Protein AF-A0A382I731-F1 (afdb_monomer)

pLDDT: mean 86.13, std 11.99, range [49.03, 97.5]

Radius of gyration: 15.06 Å; Cα contacts (8 Å, |Δi|>4): 35; chains: 1; bounding box: 36×17×44 Å

Organism: NCBI:txid408172

Mean predicted aligned error: 5.4 Å

Solvent-accessible surface area (backbone atoms only — not comparable to full-atom values): 3429 Å² total; per-residue (Å²): 112,68,68,60,50,53,55,52,51,49,52,66,55,50,52,57,53,54,29,52,52,28,36,51,50,62,72,76,44,83,82,64,86,58,94,48,73,65,34,59,51,45,56,54,37,29,52,52,35,71,43,70,88,48,83,68,87,110

Foldseek 3Di:
DVVVVVVVVVCVVVLVVQLVVLLVCPVVDQQDPDPDPSNVVNCVSCVSVVVHPVNPPD

Secondary structure (DSSP, 8-state):
-HHHHHHHHHHHHHHHHHHHHHHHHHHHSPPP-S-SHHHHHHHHHHHHTT-TT-TT--

Structure (mmCIF, N/CA/C/O backbone):
data_AF-A0A382I731-F1
#
_entry.id   AF-A0A382I731-F1
#
loop_
_atom_site.group_PDB
_atom_site.id
_atom_site.type_symbol
_atom_site.label_atom_id
_atom_site.label_alt_id
_atom_site.label_comp_id
_atom_site.label_asym_id
_atom_site.label_entity_id
_atom_site.label_seq_id
_atom_site.pdbx_PDB_ins_code
_atom_site.Cartn_x
_atom_site.Cartn_y
_atom_site.Cartn_z
_atom_site.occupancy
_atom_site.B_iso_or_equiv
_atom_site.auth_seq_id
_atom_site.auth_comp_id
_atom_site.auth_asym_id
_atom_site.auth_atom_id
_atom_site.pdbx_PDB_model_num
ATOM 1 N N . MET A 1 1 ? 16.317 -2.865 -24.770 1.00 81.38 1 MET A N 1
ATOM 2 C CA . MET A 1 1 ? 17.000 -3.153 -23.485 1.00 81.38 1 MET A CA 1
ATOM 3 C C . MET A 1 1 ? 16.825 -2.017 -22.487 1.00 81.38 1 MET A C 1
ATOM 5 O O . MET A 1 1 ? 16.341 -2.287 -21.401 1.00 81.38 1 MET A O 1
ATOM 9 N N . LEU A 1 2 ? 17.139 -0.766 -22.846 1.00 93.75 2 LEU A N 1
ATOM 10 C CA . LEU A 1 2 ? 17.011 0.371 -21.923 1.00 93.75 2 LEU A CA 1
ATOM 11 C C . LEU A 1 2 ? 15.560 0.632 -21.468 1.00 93.75 2 LEU A C 1
ATOM 13 O O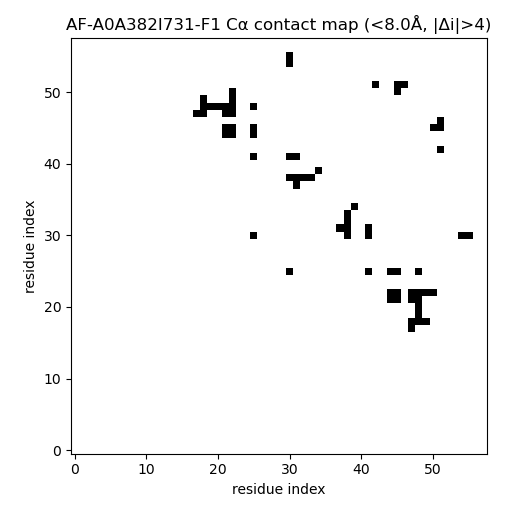 . LEU A 1 2 ? 15.319 0.752 -20.277 1.00 93.75 2 LEU A O 1
ATOM 17 N N . GLU A 1 3 ? 14.591 0.586 -22.389 1.00 95.75 3 GLU A N 1
ATOM 18 C CA . GLU A 1 3 ? 13.153 0.729 -22.075 1.00 95.75 3 GLU A CA 1
ATOM 19 C C . GLU A 1 3 ? 12.648 -0.276 -21.030 1.00 95.75 3 GLU A C 1
ATOM 21 O O . GLU A 1 3 ? 11.904 0.069 -20.116 1.00 95.75 3 GLU A O 1
ATOM 26 N N . PHE A 1 4 ? 13.100 -1.529 -21.133 1.00 95.88 4 PHE A N 1
ATOM 27 C CA . PHE A 1 4 ? 12.744 -2.573 -20.175 1.00 95.88 4 PHE A CA 1
ATOM 28 C C . PHE A 1 4 ? 13.293 -2.266 -18.775 1.00 95.88 4 PHE A C 1
ATOM 30 O O . PHE A 1 4 ? 12.587 -2.444 -17.783 1.00 95.88 4 PHE A O 1
ATOM 37 N N . LEU A 1 5 ? 14.530 -1.766 -18.693 1.00 96.69 5 LEU A N 1
ATOM 38 C CA . LEU A 1 5 ? 15.137 -1.371 -17.423 1.00 96.69 5 LEU A CA 1
ATOM 39 C C . LEU A 1 5 ? 14.416 -0.170 -16.808 1.00 96.69 5 LEU A C 1
ATOM 41 O O . LEU A 1 5 ? 14.132 -0.195 -15.616 1.00 96.69 5 LEU A O 1
ATOM 45 N N . THR A 1 6 ? 14.059 0.840 -17.604 1.00 96.50 6 THR A N 1
ATOM 46 C CA . THR A 1 6 ? 13.293 2.001 -17.126 1.00 96.50 6 THR A CA 1
ATOM 47 C C . THR A 1 6 ? 11.932 1.582 -16.579 1.00 96.50 6 THR A C 1
ATOM 49 O O . THR A 1 6 ? 11.548 2.005 -15.489 1.00 96.50 6 THR A O 1
ATOM 52 N N . TRP A 1 7 ? 11.222 0.702 -17.290 1.00 95.94 7 TRP A N 1
ATOM 53 C CA . TRP A 1 7 ? 9.944 0.157 -16.836 1.00 95.94 7 TRP A CA 1
ATOM 54 C C . TRP A 1 7 ? 10.083 -0.597 -15.505 1.00 95.94 7 TRP A C 1
ATOM 56 O O . TRP A 1 7 ? 9.321 -0.348 -14.571 1.00 95.94 7 TRP A O 1
ATOM 66 N N . LEU A 1 8 ? 11.092 -1.464 -15.381 1.00 97.50 8 LEU A N 1
ATOM 67 C CA . LEU A 1 8 ? 11.351 -2.237 -14.163 1.00 97.50 8 LEU A CA 1
ATOM 68 C C . LEU A 1 8 ? 11.735 -1.341 -12.975 1.00 97.50 8 LEU A C 1
ATOM 70 O O . LEU A 1 8 ? 11.207 -1.507 -11.875 1.00 97.50 8 LEU A O 1
ATOM 74 N N . VAL A 1 9 ? 12.618 -0.365 -13.196 1.00 96.50 9 VAL A N 1
ATOM 75 C CA . VAL A 1 9 ? 13.024 0.605 -12.170 1.00 96.50 9 VAL A CA 1
ATOM 76 C C . VAL A 1 9 ? 11.838 1.465 -11.728 1.00 96.50 9 VAL A C 1
ATOM 78 O O . VAL A 1 9 ? 11.701 1.728 -10.535 1.00 96.50 9 VAL A O 1
ATOM 81 N N . GLY A 1 10 ? 10.943 1.843 -12.645 1.00 97.38 10 GLY A N 1
ATOM 82 C CA . GLY A 1 10 ? 9.722 2.580 -12.313 1.00 97.38 10 GLY A CA 1
ATOM 83 C C . GLY A 1 10 ? 8.843 1.833 -11.306 1.00 97.38 10 GLY A C 1
ATOM 84 O O . GLY A 1 10 ? 8.442 2.404 -10.291 1.00 97.38 10 GLY A O 1
ATOM 85 N N . TRP A 1 11 ? 8.610 0.536 -11.519 1.00 96.81 11 TRP A N 1
ATOM 86 C CA . TRP A 1 11 ? 7.855 -0.292 -10.570 1.00 96.81 11 TRP A CA 1
ATOM 87 C C . TRP A 1 11 ? 8.578 -0.487 -9.240 1.00 96.81 11 TRP A C 1
ATOM 89 O O . TRP A 1 11 ? 7.947 -0.394 -8.185 1.00 96.81 11 TRP A O 1
ATOM 99 N N . LEU A 1 12 ? 9.895 -0.706 -9.276 1.00 96.75 12 LEU A N 1
ATOM 100 C CA . LEU A 1 12 ? 10.717 -0.824 -8.069 1.00 96.75 12 LEU A CA 1
ATOM 101 C C . LEU A 1 12 ? 10.686 0.437 -7.203 1.00 96.75 12 LEU A C 1
ATOM 103 O O . LEU A 1 12 ? 10.817 0.326 -5.991 1.00 96.75 12 LEU A O 1
ATOM 107 N N . GLN A 1 13 ? 10.507 1.618 -7.794 1.00 95.94 13 GLN A N 1
ATOM 108 C CA . GLN A 1 13 ? 10.357 2.865 -7.045 1.00 95.94 13 GLN A CA 1
ATOM 109 C C . GLN A 1 13 ? 8.927 3.058 -6.536 1.00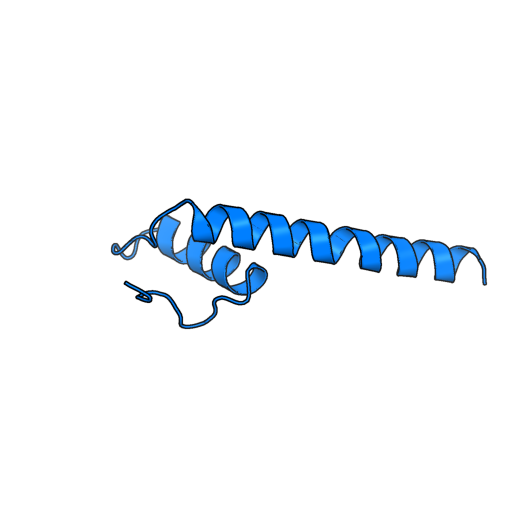 95.94 13 GLN A C 1
ATOM 111 O O . GLN A 1 13 ? 8.737 3.455 -5.390 1.00 95.94 13 GLN A O 1
ATOM 116 N N . LEU A 1 14 ? 7.917 2.760 -7.356 1.00 97.00 14 LEU A N 1
ATOM 117 C CA . LEU A 1 14 ? 6.510 2.992 -7.021 1.00 97.00 14 LEU A CA 1
ATOM 118 C C . LEU A 1 14 ? 6.012 2.091 -5.878 1.00 97.00 14 LEU A C 1
ATOM 120 O O . LEU A 1 14 ? 5.318 2.563 -4.978 1.00 97.00 14 LEU A O 1
ATOM 124 N N . ILE A 1 15 ? 6.353 0.798 -5.903 1.00 96.56 15 ILE A N 1
ATOM 125 C CA . ILE A 1 15 ? 5.837 -0.185 -4.936 1.00 96.56 15 ILE A CA 1
ATOM 126 C C . ILE A 1 15 ? 6.199 0.194 -3.485 1.00 96.56 15 ILE A C 1
ATOM 128 O O . ILE A 1 15 ? 5.286 0.247 -2.658 1.00 96.56 15 ILE A O 1
ATOM 132 N N . PRO A 1 16 ? 7.463 0.524 -3.146 1.00 95.94 16 PRO A N 1
ATOM 133 C CA . PRO A 1 16 ? 7.823 0.973 -1.802 1.00 95.94 16 PRO A CA 1
ATOM 134 C C . PRO A 1 16 ? 7.056 2.210 -1.336 1.00 95.94 16 PRO A C 1
ATOM 136 O O . PRO A 1 16 ? 6.691 2.273 -0.167 1.00 95.94 16 PRO A O 1
ATOM 139 N N . TRP A 1 17 ? 6.769 3.169 -2.223 1.00 96.75 17 TRP A N 1
ATOM 140 C CA . TRP A 1 17 ? 5.972 4.347 -1.866 1.00 96.75 17 TRP A CA 1
ATOM 141 C C . TRP A 1 17 ? 4.540 3.982 -1.476 1.00 96.75 17 TRP A C 1
ATOM 143 O O . TRP A 1 17 ? 4.020 4.514 -0.495 1.00 96.75 17 TRP A O 1
ATOM 153 N N . ILE A 1 18 ? 3.918 3.049 -2.202 1.00 96.19 18 ILE A N 1
ATOM 154 C CA . ILE A 1 18 ? 2.572 2.553 -1.882 1.00 96.19 18 ILE A CA 1
ATOM 155 C C . ILE A 1 18 ? 2.579 1.847 -0.524 1.00 96.19 18 ILE A C 1
ATOM 157 O O . ILE A 1 18 ? 1.740 2.146 0.324 1.00 96.19 18 ILE A O 1
ATOM 161 N N . VAL A 1 19 ? 3.544 0.951 -0.304 1.00 95.81 19 VAL A N 1
ATOM 162 C CA . VAL A 1 19 ? 3.689 0.216 0.962 1.00 95.81 19 VAL A CA 1
ATOM 163 C C . VAL A 1 19 ? 3.925 1.186 2.119 1.00 95.81 19 VAL A C 1
ATOM 165 O O . VAL A 1 19 ? 3.203 1.138 3.108 1.00 95.81 19 VAL A O 1
ATOM 168 N N . ALA A 1 20 ? 4.872 2.118 1.983 1.00 95.50 20 ALA A N 1
ATOM 169 C CA . ALA A 1 20 ? 5.192 3.095 3.021 1.00 95.50 20 ALA A CA 1
ATOM 170 C C . ALA A 1 20 ? 3.994 3.995 3.356 1.00 95.50 20 ALA A C 1
ATOM 172 O O . ALA A 1 20 ? 3.720 4.238 4.531 1.00 95.50 20 ALA A O 1
ATOM 173 N N . GLY A 1 21 ? 3.250 4.449 2.343 1.00 95.81 21 GLY A N 1
ATOM 174 C CA . GLY A 1 21 ? 2.025 5.222 2.538 1.00 95.81 21 GLY A CA 1
ATOM 175 C C . GLY A 1 21 ? 0.944 4.425 3.271 1.00 95.81 21 GLY A C 1
ATOM 176 O O . GLY A 1 21 ? 0.363 4.923 4.234 1.00 95.81 21 GLY A O 1
ATOM 177 N N . ALA A 1 22 ? 0.709 3.173 2.871 1.00 92.94 22 ALA A N 1
ATOM 178 C CA . ALA A 1 22 ? -0.260 2.301 3.530 1.00 92.94 22 ALA A CA 1
ATOM 179 C C . ALA A 1 22 ? 0.132 2.002 4.985 1.00 92.94 22 ALA A C 1
ATOM 181 O O . ALA A 1 22 ? -0.709 2.115 5.876 1.00 92.94 22 ALA A O 1
ATOM 182 N N . SER A 1 23 ? 1.407 1.691 5.244 1.00 91.50 23 SER A N 1
ATOM 183 C CA . SER A 1 23 ? 1.935 1.463 6.594 1.00 91.50 23 SER A CA 1
ATOM 184 C C . SER A 1 23 ? 1.844 2.708 7.471 1.00 91.50 23 SER A C 1
ATOM 186 O O . SER A 1 23 ? 1.504 2.589 8.645 1.00 91.50 23 SER A O 1
ATOM 188 N N . LEU A 1 24 ? 2.100 3.899 6.921 1.00 93.88 24 LEU A N 1
ATOM 189 C CA . LEU A 1 24 ? 1.953 5.154 7.654 1.00 93.88 24 LEU A CA 1
ATOM 190 C C . LEU A 1 24 ? 0.498 5.384 8.070 1.00 93.88 24 LEU A C 1
ATOM 192 O O . LEU A 1 24 ? 0.245 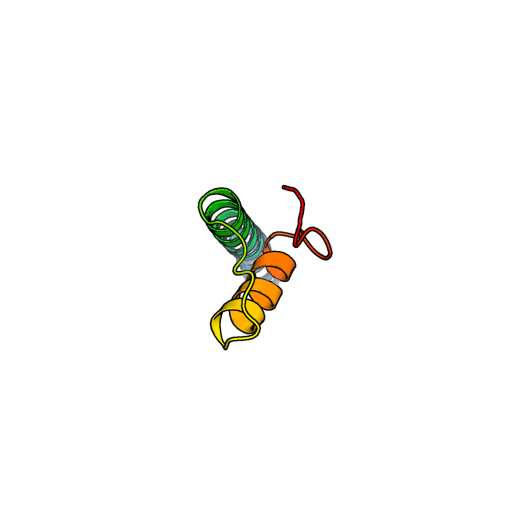5.691 9.231 1.00 93.88 24 LEU A O 1
ATOM 196 N N . ILE A 1 25 ? -0.453 5.207 7.148 1.00 90.88 25 ILE A N 1
ATOM 197 C CA . ILE A 1 25 ? -1.881 5.347 7.459 1.00 90.88 25 ILE A CA 1
ATOM 198 C C . ILE A 1 25 ? -2.261 4.330 8.536 1.00 90.88 25 ILE A C 1
ATOM 200 O O . ILE A 1 25 ? -2.723 4.733 9.595 1.00 90.88 25 ILE A O 1
ATOM 204 N N . ALA A 1 26 ? -1.969 3.043 8.325 1.00 88.50 26 ALA A N 1
ATOM 205 C CA . ALA A 1 26 ? -2.294 1.981 9.277 1.00 88.50 26 ALA A CA 1
ATOM 206 C C . ALA A 1 26 ? -1.666 2.191 10.672 1.00 88.50 26 ALA A C 1
ATOM 208 O O . ALA A 1 26 ? -2.232 1.75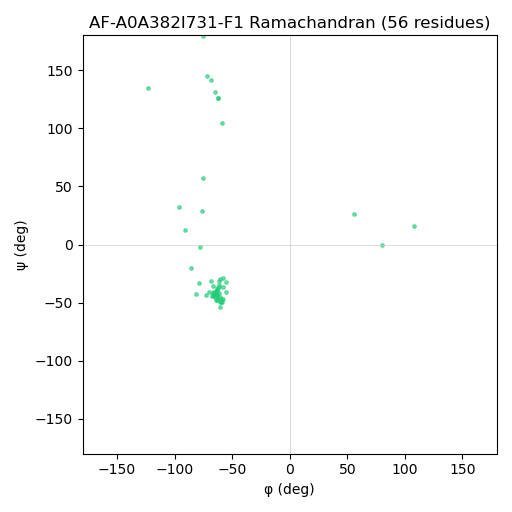2 11.668 1.00 88.50 26 ALA A O 1
ATOM 209 N N . ALA A 1 27 ? -0.513 2.862 10.765 1.00 88.00 27 ALA A N 1
ATOM 210 C CA . ALA A 1 27 ? 0.125 3.188 12.040 1.00 88.00 27 ALA A CA 1
ATOM 211 C C . ALA A 1 27 ? -0.509 4.396 12.750 1.00 88.00 27 ALA A C 1
ATOM 213 O O . ALA A 1 27 ? -0.519 4.452 13.981 1.00 88.00 27 ALA A O 1
ATOM 214 N N . LEU A 1 28 ? -1.002 5.378 11.992 1.00 89.25 28 LEU A N 1
ATOM 215 C CA . LEU A 1 28 ? -1.562 6.619 12.533 1.00 89.25 28 LEU A CA 1
ATOM 216 C C . LEU A 1 28 ? -3.038 6.499 12.904 1.00 89.25 28 LEU A C 1
ATOM 218 O O . LEU A 1 28 ? -3.539 7.320 13.675 1.00 89.25 28 LEU A O 1
ATOM 222 N N . THR A 1 29 ? -3.743 5.514 12.359 1.00 86.12 29 THR A N 1
ATOM 223 C CA . THR A 1 29 ? -5.188 5.404 12.515 1.00 86.12 29 THR A CA 1
ATOM 224 C C . THR A 1 29 ? -5.600 4.060 13.121 1.00 86.12 29 THR A C 1
ATOM 226 O O . THR A 1 29 ? -5.119 3.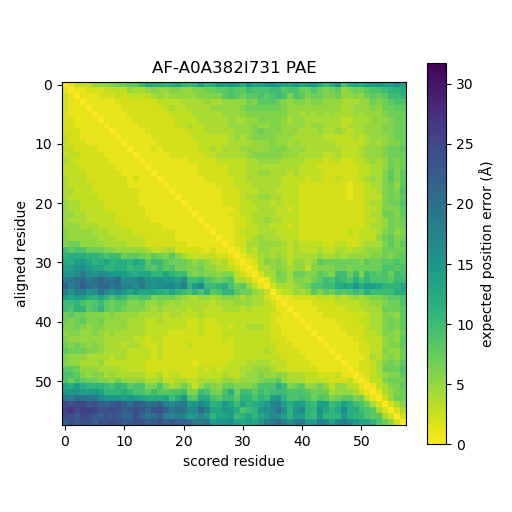009 12.701 1.00 86.12 29 THR A O 1
ATOM 229 N N . PRO A 1 30 ? -6.508 4.054 14.115 1.00 80.06 30 PRO A N 1
ATOM 230 C CA . PRO A 1 30 ? -6.972 2.815 14.726 1.00 80.06 30 PRO A CA 1
ATOM 231 C C . PRO A 1 30 ? -7.819 2.000 13.742 1.00 80.06 30 PRO A C 1
ATOM 233 O O . PRO A 1 30 ? -8.640 2.553 13.005 1.00 80.06 30 PRO A O 1
ATOM 236 N N . THR A 1 31 ? -7.658 0.674 13.759 1.00 77.38 31 THR A N 1
ATOM 237 C CA . THR A 1 31 ? -8.480 -0.229 12.948 1.00 77.38 31 THR A CA 1
ATOM 238 C C . THR A 1 31 ? -9.949 -0.113 13.378 1.00 77.38 31 THR A C 1
ATOM 240 O O . THR A 1 31 ? -10.252 -0.277 14.563 1.00 77.38 31 THR A O 1
ATOM 243 N N . PRO A 1 32 ? -10.888 0.149 12.454 1.00 76.00 32 PRO A N 1
ATOM 244 C CA . PRO A 1 32 ? -12.303 0.260 12.791 1.00 76.00 32 PRO A CA 1
ATOM 245 C C . PRO A 1 32 ? -12.856 -1.085 13.291 1.00 76.00 32 PRO A C 1
ATOM 247 O O . PRO A 1 32 ? -12.674 -2.124 12.652 1.00 76.00 32 PRO A O 1
ATOM 250 N N . LEU A 1 33 ? -13.556 -1.055 14.429 1.00 68.50 33 LEU A N 1
ATOM 251 C CA . LEU A 1 33 ? -14.225 -2.224 15.016 1.00 68.50 33 LEU A CA 1
ATOM 252 C C . LEU A 1 33 ? -15.444 -2.665 14.188 1.00 68.50 33 LEU A C 1
ATOM 254 O O . LEU A 1 33 ? -15.627 -3.865 13.947 1.00 68.50 33 LEU A O 1
ATOM 258 N N . ASP A 1 34 ? -16.225 -1.696 13.709 1.00 73.06 34 ASP A N 1
ATOM 259 C CA . ASP A 1 34 ? -17.513 -1.925 13.053 1.00 73.06 34 ASP A CA 1
ATOM 260 C C . ASP A 1 34 ? -17.387 -2.540 11.653 1.00 73.06 34 ASP A C 1
ATOM 262 O O . ASP A 1 34 ? -16.507 -2.183 10.869 1.00 73.06 34 ASP A O 1
ATOM 266 N N . ASP A 1 35 ? -18.333 -3.408 11.283 1.00 67.38 35 ASP A N 1
ATOM 267 C CA . ASP A 1 35 ? -18.385 -4.123 9.993 1.00 67.38 35 ASP A CA 1
ATOM 268 C C . ASP A 1 35 ? -18.842 -3.263 8.795 1.00 67.38 35 ASP A C 1
ATOM 270 O O . ASP A 1 35 ? -19.396 -3.751 7.805 1.00 67.38 35 ASP A O 1
ATOM 274 N N . GLY A 1 36 ? -18.581 -1.959 8.859 1.00 83.00 36 GLY A N 1
ATOM 275 C CA . GLY A 1 36 ? -18.900 -1.012 7.800 1.00 83.00 36 GLY A CA 1
ATOM 276 C C . GLY A 1 36 ? -17.965 -1.087 6.588 1.00 83.00 36 GLY A C 1
ATOM 277 O O . GLY A 1 36 ? -16.975 -1.823 6.538 1.00 83.00 36 GLY A O 1
ATOM 278 N N . LEU A 1 37 ? -18.246 -0.237 5.597 1.00 83.44 37 LEU A N 1
ATOM 279 C CA . LEU A 1 37 ? -17.407 -0.057 4.402 1.00 83.44 37 LEU A CA 1
ATOM 280 C C . LEU A 1 37 ? -15.953 0.300 4.751 1.0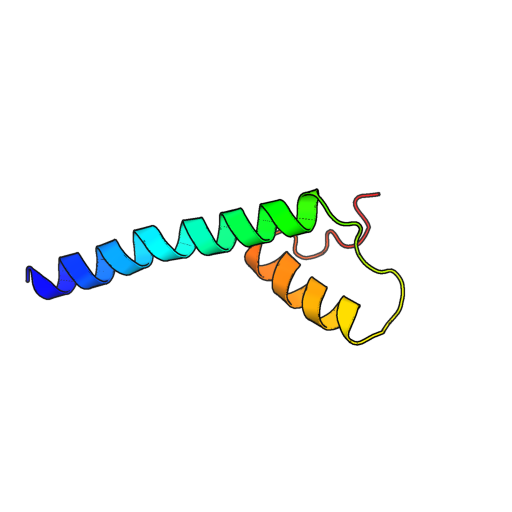0 83.44 37 LEU A C 1
ATOM 282 O O . LEU A 1 37 ? -15.026 -0.136 4.070 1.00 83.44 37 LEU A O 1
ATOM 286 N N . VAL A 1 38 ? -15.752 1.027 5.852 1.00 83.75 38 VAL A N 1
ATOM 287 C CA . VAL A 1 38 ? -14.430 1.451 6.329 1.00 83.75 38 VAL A CA 1
ATOM 288 C C . VAL A 1 38 ? -13.560 0.247 6.703 1.00 83.75 38 VAL A C 1
ATOM 290 O O . VAL A 1 38 ? -12.393 0.211 6.333 1.00 83.75 38 VAL A O 1
ATOM 293 N N . LYS A 1 39 ? -14.115 -0.800 7.325 1.00 84.75 39 LYS A N 1
ATOM 294 C CA . LYS A 1 39 ? -13.365 -2.024 7.660 1.00 84.75 39 LYS A CA 1
ATOM 295 C C . LYS A 1 39 ? -12.924 -2.803 6.426 1.00 84.75 39 LYS A C 1
ATOM 297 O O . LYS A 1 39 ? -11.825 -3.351 6.400 1.00 84.75 39 LYS A O 1
ATOM 302 N N . LYS A 1 40 ? -13.743 -2.817 5.368 1.00 85.62 40 LYS A N 1
ATOM 303 C CA . LYS A 1 40 ? -13.351 -3.407 4.076 1.00 85.62 40 LYS A CA 1
ATOM 304 C C . LYS A 1 40 ? -12.206 -2.623 3.436 1.00 85.62 40 LYS A C 1
ATOM 306 O O . LYS A 1 40 ? -11.263 -3.242 2.954 1.00 85.62 40 LYS A O 1
ATOM 311 N N . ALA A 1 41 ? -12.263 -1.291 3.480 1.00 87.69 41 ALA A N 1
ATOM 312 C CA . ALA A 1 41 ? -11.184 -0.436 2.991 1.00 87.69 41 ALA A CA 1
ATOM 313 C C . ALA A 1 41 ? -9.887 -0.640 3.795 1.00 87.69 41 ALA A C 1
ATOM 315 O O . ALA A 1 41 ? -8.826 -0.823 3.203 1.00 87.69 41 ALA A O 1
ATOM 316 N N . TYR A 1 42 ? -9.980 -0.724 5.126 1.00 87.38 42 TYR A N 1
ATOM 317 C CA . TYR A 1 42 ? -8.836 -1.035 5.988 1.00 87.38 42 TYR A CA 1
ATOM 318 C C . TYR A 1 42 ? -8.238 -2.402 5.707 1.00 87.38 42 TYR A C 1
ATOM 320 O O . TYR A 1 42 ? -7.028 -2.538 5.711 1.00 87.38 42 TYR A O 1
ATOM 328 N N . LYS A 1 43 ? -9.049 -3.409 5.380 1.00 86.06 43 LYS A N 1
ATOM 329 C CA . LYS A 1 43 ? -8.526 -4.733 5.027 1.00 86.06 43 LYS A CA 1
ATOM 330 C C . LYS A 1 43 ? -7.627 -4.695 3.786 1.00 86.06 43 LYS A C 1
ATOM 332 O O . LYS A 1 43 ? -6.658 -5.443 3.711 1.00 86.06 43 LYS A O 1
ATOM 337 N N . VAL A 1 44 ? -7.951 -3.833 2.821 1.00 89.19 44 VAL A N 1
ATOM 338 C CA . VAL A 1 44 ? -7.116 -3.599 1.633 1.00 89.19 44 VAL A CA 1
ATOM 339 C C . VAL A 1 44 ? -5.868 -2.800 2.007 1.00 89.19 44 VAL A C 1
ATOM 341 O O . VAL A 1 44 ? -4.771 -3.154 1.583 1.00 89.19 44 VAL A O 1
ATOM 344 N N . LEU A 1 45 ? -6.017 -1.765 2.836 1.00 90.00 45 LEU A N 1
ATOM 345 C CA . LEU A 1 45 ? -4.900 -0.966 3.342 1.00 90.00 45 LEU A CA 1
ATOM 346 C C . LEU A 1 45 ? -3.887 -1.826 4.116 1.00 90.00 45 LEU A C 1
ATOM 348 O O . LEU A 1 45 ? -2.700 -1.790 3.814 1.00 90.00 45 LEU A O 1
ATOM 352 N N . ASP A 1 46 ? -4.358 -2.645 5.055 1.00 89.12 46 ASP A N 1
ATOM 353 C CA . ASP A 1 46 ? -3.540 -3.547 5.868 1.00 89.12 46 ASP A CA 1
ATOM 354 C C . ASP A 1 46 ? -2.815 -4.581 5.007 1.00 89.12 46 ASP A C 1
ATOM 356 O O . ASP A 1 46 ? -1.703 -4.989 5.332 1.00 89.12 46 ASP A O 1
ATOM 360 N N . TRP A 1 47 ? -3.409 -4.987 3.884 1.00 90.69 47 TRP A N 1
ATOM 361 C CA . TRP A 1 47 ? -2.747 -5.868 2.930 1.00 90.69 47 TRP A CA 1
ATOM 362 C C . TRP A 1 47 ? -1.554 -5.185 2.253 1.00 90.69 47 TRP A C 1
ATOM 364 O O . TRP A 1 47 ? -0.472 -5.767 2.207 1.00 90.69 47 TRP A O 1
ATOM 374 N N . PHE A 1 48 ? -1.710 -3.930 1.820 1.00 91.19 48 PHE A N 1
ATOM 375 C CA . PHE A 1 48 ? -0.602 -3.133 1.278 1.00 91.19 48 PHE A CA 1
ATOM 376 C C . PHE A 1 48 ? 0.441 -2.751 2.332 1.00 91.19 48 PHE A C 1
ATOM 378 O O . PHE A 1 48 ? 1.622 -2.655 2.012 1.00 91.19 48 PHE A O 1
ATOM 385 N N . ALA A 1 49 ? 0.024 -2.572 3.583 1.00 90.31 49 ALA A N 1
ATOM 386 C CA . ALA A 1 49 ? 0.908 -2.301 4.712 1.00 90.31 49 ALA A CA 1
ATOM 387 C C . ALA A 1 49 ? 1.634 -3.553 5.239 1.00 90.31 49 ALA A C 1
ATOM 389 O O . ALA A 1 49 ? 2.392 -3.444 6.200 1.00 90.31 49 ALA A O 1
ATOM 390 N N . PHE A 1 50 ? 1.374 -4.736 4.665 1.00 87.75 50 PHE A N 1
ATOM 391 C CA . PHE A 1 50 ? 1.821 -6.038 5.173 1.00 87.75 50 PHE A CA 1
ATOM 392 C C . PHE A 1 50 ? 1.406 -6.336 6.632 1.00 87.75 50 PHE A C 1
ATOM 394 O O . PHE A 1 50 ? 2.010 -7.171 7.301 1.00 87.75 50 PHE A O 1
ATOM 401 N N . ASN A 1 51 ? 0.314 -5.731 7.106 1.00 85.56 51 ASN A N 1
ATOM 402 C CA . ASN A 1 51 ? -0.293 -5.932 8.428 1.00 85.56 51 ASN A CA 1
ATOM 403 C C . ASN A 1 51 ? -1.454 -6.949 8.397 1.00 85.56 51 ASN A C 1
ATOM 405 O O . ASN A 1 51 ? -2.425 -6.859 9.153 1.00 85.56 51 ASN A O 1
ATOM 409 N N . VAL A 1 52 ? -1.377 -7.946 7.511 1.00 78.62 52 VAL A N 1
ATOM 410 C CA . VAL A 1 52 ? -2.444 -8.941 7.331 1.00 78.62 52 VAL A CA 1
ATOM 411 C C . VAL A 1 52 ? -2.651 -9.742 8.618 1.00 78.62 52 VAL A C 1
ATOM 413 O O . VAL A 1 52 ? -1.722 -10.336 9.154 1.00 78.62 52 VAL A O 1
ATOM 416 N N . GLY A 1 53 ? -3.891 -9.781 9.110 1.00 66.94 53 GLY A N 1
ATOM 417 C CA . GLY A 1 53 ? -4.249 -10.534 10.317 1.00 66.94 53 GLY A CA 1
ATOM 418 C C . GLY A 1 53 ? -3.908 -9.836 11.639 1.00 66.94 53 GLY A C 1
ATOM 419 O O . GLY A 1 53 ? -4.250 -10.373 12.687 1.00 66.94 53 GLY A O 1
ATOM 420 N N . LYS A 1 54 ? -3.319 -8.631 11.601 1.00 68.38 54 LYS A N 1
ATOM 421 C CA . LYS A 1 54 ? -3.065 -7.784 12.780 1.00 68.38 54 LYS A CA 1
ATOM 422 C C . LYS A 1 54 ? -4.188 -6.799 13.114 1.00 68.38 54 LYS A C 1
ATOM 424 O O . LYS A 1 54 ? -4.016 -5.939 13.972 1.00 68.38 54 LYS A O 1
ATOM 429 N N . ALA A 1 55 ? -5.365 -6.949 12.507 1.00 58.31 55 ALA A N 1
ATOM 430 C CA . ALA 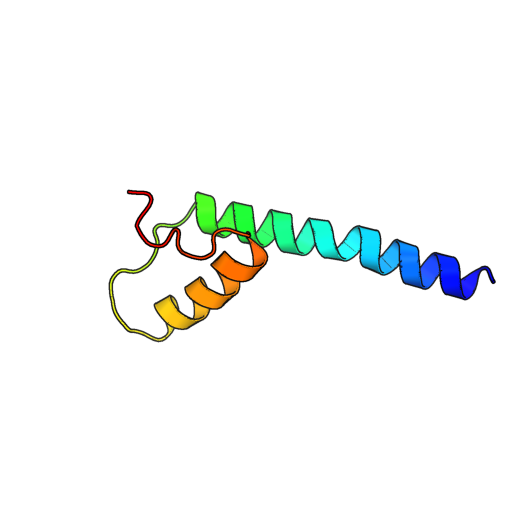A 1 55 ? -6.567 -6.319 13.039 1.00 58.31 55 ALA A CA 1
ATOM 431 C C . ALA A 1 55 ? -6.749 -6.848 14.471 1.00 58.31 55 ALA A C 1
ATOM 433 O O . ALA A 1 55 ? -7.136 -8.011 14.604 1.00 58.31 55 ALA A O 1
ATOM 434 N N . LYS A 1 56 ? -6.429 -6.020 15.485 1.00 53.06 56 LYS A N 1
ATOM 435 C CA . LYS A 1 56 ? -6.311 -6.302 16.941 1.00 53.06 56 LYS A CA 1
ATOM 436 C C . LYS A 1 56 ? -4.890 -6.315 17.537 1.00 53.06 56 LYS A C 1
ATOM 438 O O . LYS A 1 56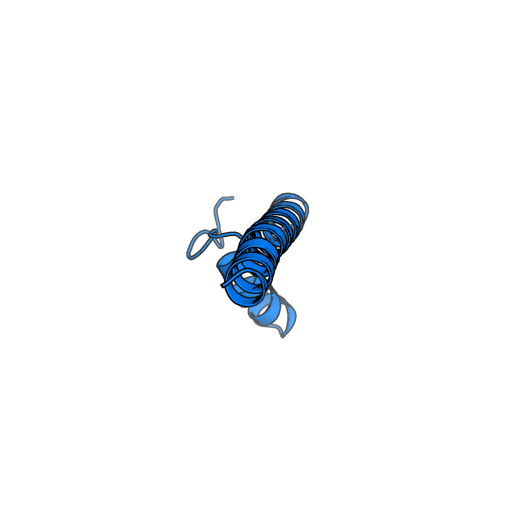 ? -4.746 -6.794 18.658 1.00 53.06 56 LYS A O 1
ATOM 443 N N . ASP A 1 57 ? -3.844 -5.790 16.887 1.00 55.88 57 ASP A N 1
ATOM 444 C CA . ASP A 1 57 ? -2.576 -5.490 17.599 1.00 55.88 57 ASP A CA 1
ATOM 445 C C . ASP A 1 57 ? -2.735 -4.209 18.458 1.00 55.88 57 ASP A C 1
ATOM 447 O O . ASP A 1 57 ? -2.102 -3.177 18.230 1.00 55.88 57 ASP A O 1
ATOM 451 N N . LYS A 1 58 ? -3.735 -4.291 19.347 1.00 49.03 58 L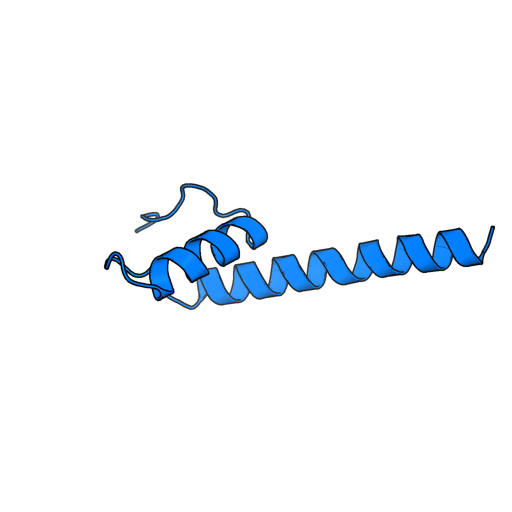YS A N 1
ATOM 452 C CA . LYS A 1 58 ? -4.164 -3.512 20.517 1.00 49.03 58 LYS A CA 1
ATOM 453 C C . LYS A 1 58 ? -5.614 -3.880 20.836 1.00 49.03 58 LYS A C 1
ATOM 455 O O . LYS A 1 58 ? -6.443 -3.910 19.896 1.00 49.03 58 LYS A O 1
#

Sequence (58 aa):
MLEFLTWLVGWLQLIPWIVAGASLIAALTPTPLDDGLVKKAYKVLDWFAFNVGKAKDK